Protein AF-A0A931ZU55-F1 (afdb_monomer_lite)

Structure (mmCIF, N/CA/C/O backbone):
data_AF-A0A931ZU55-F1
#
_entry.id   AF-A0A931ZU55-F1
#
loop_
_atom_site.group_PDB
_atom_site.id
_atom_site.type_symbol
_atom_site.label_atom_id
_atom_site.label_alt_id
_atom_site.label_comp_id
_atom_site.label_asym_id
_atom_site.label_entity_id
_atom_site.label_seq_id
_atom_site.pdbx_PDB_ins_code
_atom_site.Cartn_x
_atom_site.Cartn_y
_atom_site.Cartn_z
_atom_site.occupancy
_atom_site.B_iso_or_equiv
_atom_site.auth_seq_id
_atom_site.auth_comp_id
_atom_site.auth_asym_id
_atom_site.auth_atom_id
_atom_site.pdbx_PDB_model_num
ATOM 1 N N . MET A 1 1 ? 25.999 -5.449 -9.196 1.00 47.16 1 MET A N 1
ATOM 2 C CA . MET A 1 1 ? 24.962 -5.789 -10.193 1.00 47.16 1 MET A CA 1
ATOM 3 C C . MET A 1 1 ? 23.638 -5.281 -9.661 1.00 47.16 1 MET A C 1
ATOM 5 O O . MET A 1 1 ? 23.243 -5.727 -8.595 1.00 47.16 1 MET A O 1
ATOM 9 N N . SER A 1 2 ? 22.972 -4.349 -10.327 1.00 53.38 2 SER A N 1
ATOM 10 C CA . SER A 1 2 ? 21.609 -3.957 -9.942 1.00 53.38 2 SER A CA 1
ATOM 11 C C . SER A 1 2 ? 20.761 -3.811 -11.200 1.00 53.38 2 SER A C 1
ATOM 13 O O . SER A 1 2 ? 20.391 -2.719 -11.614 1.00 53.38 2 SER A O 1
ATOM 15 N N . GLY A 1 3 ? 20.517 -4.951 -11.845 1.00 78.69 3 GLY A N 1
ATOM 16 C CA . GLY A 1 3 ? 19.536 -5.097 -12.913 1.00 78.69 3 GLY A 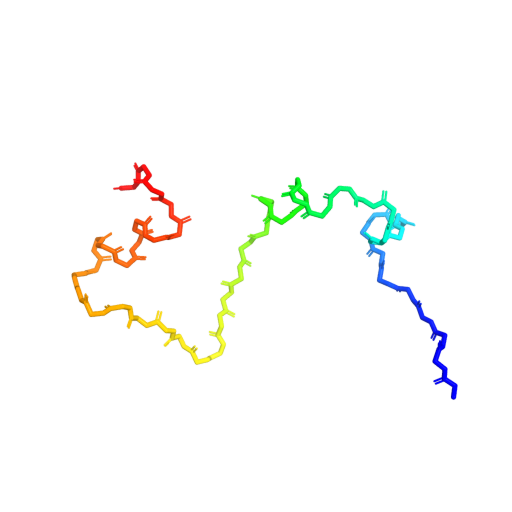CA 1
ATOM 17 C C . GLY A 1 3 ? 18.355 -5.911 -12.396 1.00 78.69 3 GLY A C 1
ATOM 18 O O . GLY A 1 3 ? 18.551 -6.919 -11.722 1.00 78.69 3 GLY A O 1
ATOM 19 N N . GLY A 1 4 ? 17.139 -5.459 -12.688 1.00 89.00 4 GLY A N 1
ATOM 20 C CA . GLY A 1 4 ? 15.903 -6.124 -12.292 1.00 89.00 4 GLY A CA 1
ATOM 21 C C . GLY A 1 4 ? 14.678 -5.300 -12.676 1.00 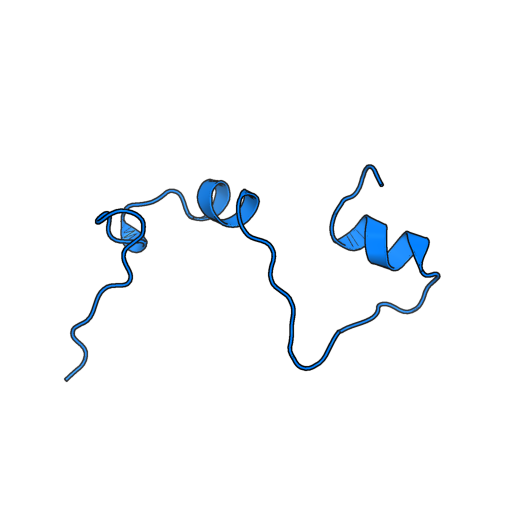89.00 4 GLY A C 1
ATOM 22 O O . GLY A 1 4 ? 14.776 -4.099 -12.942 1.00 89.00 4 GLY A O 1
ATOM 23 N N . ALA A 1 5 ? 13.526 -5.961 -12.731 1.00 92.44 5 ALA A N 1
ATOM 24 C CA . ALA A 1 5 ? 12.237 -5.328 -12.962 1.00 92.44 5 ALA A CA 1
ATOM 25 C C . ALA A 1 5 ? 11.160 -6.085 -12.185 1.00 92.44 5 ALA A C 1
ATOM 27 O O . ALA A 1 5 ? 11.135 -7.315 -12.201 1.00 92.44 5 ALA A O 1
ATOM 28 N N . ILE A 1 6 ? 10.263 -5.342 -11.541 1.00 92.56 6 ILE A N 1
ATOM 29 C CA . ILE A 1 6 ? 9.009 -5.886 -11.021 1.00 92.56 6 ILE A CA 1
ATOM 30 C C . ILE A 1 6 ? 7.982 -5.706 -12.128 1.00 92.56 6 ILE A C 1
ATOM 32 O O . ILE A 1 6 ? 7.868 -4.611 -12.681 1.00 92.56 6 ILE A O 1
ATOM 36 N N . ARG A 1 7 ? 7.271 -6.779 -12.471 1.00 94.44 7 ARG A N 1
ATOM 37 C CA . ARG A 1 7 ? 6.249 -6.755 -13.515 1.00 94.44 7 ARG A CA 1
ATOM 38 C C . ARG A 1 7 ? 4.904 -7.182 -12.958 1.00 94.44 7 ARG A C 1
ATOM 40 O O . ARG A 1 7 ? 4.840 -8.115 -12.165 1.00 94.44 7 ARG A O 1
ATOM 47 N N . VAL A 1 8 ? 3.862 -6.514 -13.424 1.00 92.44 8 VAL A N 1
ATOM 48 C CA . VAL A 1 8 ? 2.458 -6.845 -13.178 1.00 92.44 8 VAL A CA 1
ATOM 49 C C . VAL A 1 8 ? 1.869 -7.143 -14.547 1.00 92.44 8 VAL A C 1
ATOM 51 O O . VAL A 1 8 ? 1.980 -6.310 -15.442 1.00 92.44 8 VAL A O 1
ATOM 54 N N . ASP A 1 9 ? 1.372 -8.361 -14.754 1.00 91.44 9 ASP A N 1
ATOM 55 C CA . ASP A 1 9 ? 0.865 -8.823 -16.057 1.00 91.44 9 ASP A CA 1
ATOM 56 C C . ASP A 1 9 ? 1.840 -8.584 -17.227 1.00 91.44 9 ASP A C 1
ATOM 58 O O . ASP A 1 9 ? 1.468 -8.244 -18.346 1.00 91.44 9 ASP A O 1
ATOM 62 N N . GLY A 1 10 ? 3.140 -8.731 -16.956 1.00 93.19 10 GLY A N 1
ATOM 63 C CA . GLY A 1 10 ? 4.203 -8.516 -17.941 1.00 93.19 10 GLY A CA 1
ATOM 64 C C . GLY A 1 10 ? 4.594 -7.050 -18.168 1.00 93.19 10 GLY A C 1
ATOM 65 O O . GLY A 1 10 ? 5.631 -6.808 -18.790 1.00 93.19 10 GLY A O 1
ATOM 66 N N . VAL A 1 11 ? 3.856 -6.086 -17.614 1.00 93.25 11 VAL A N 1
ATOM 67 C CA . VAL A 1 11 ? 4.175 -4.653 -17.674 1.00 93.25 11 VAL A CA 1
ATOM 68 C C . VAL A 1 11 ? 5.112 -4.284 -16.532 1.00 93.25 11 VAL A C 1
ATOM 70 O O . VAL A 1 11 ? 4.867 -4.633 -15.380 1.00 93.25 11 VAL A O 1
ATOM 73 N N . ASP A 1 12 ? 6.203 -3.582 -16.835 1.00 94.44 12 ASP A N 1
ATOM 74 C CA . ASP A 1 12 ? 7.101 -3.061 -15.804 1.00 94.44 12 ASP A CA 1
ATOM 75 C C . ASP A 1 12 ? 6.348 -2.095 -14.887 1.00 94.44 12 ASP A C 1
ATOM 77 O O . ASP A 1 12 ? 5.703 -1.161 -15.358 1.00 94.44 12 ASP A O 1
ATOM 81 N N . LEU A 1 13 ? 6.459 -2.289 -13.574 1.00 93.38 13 LEU A N 1
ATOM 82 C CA . LEU A 1 13 ? 5.793 -1.458 -12.575 1.00 93.38 13 LEU A CA 1
ATOM 83 C C . LEU A 1 13 ? 6.150 0.032 -12.722 1.00 93.38 13 LEU A C 1
ATOM 85 O O . LEU A 1 13 ? 5.328 0.891 -12.416 1.00 93.38 13 LEU A O 1
ATOM 89 N N . ARG A 1 14 ? 7.341 0.352 -13.247 1.00 91.75 14 ARG A N 1
ATOM 90 C CA . ARG A 1 14 ? 7.777 1.731 -13.534 1.00 91.75 14 ARG A CA 1
ATOM 91 C C . ARG A 1 14 ? 7.022 2.387 -14.695 1.00 91.75 14 ARG A C 1
ATOM 93 O O . ARG A 1 14 ? 7.096 3.602 -14.835 1.00 91.75 14 ARG A O 1
ATOM 100 N N . ALA A 1 15 ? 6.335 1.602 -15.523 1.00 94.12 15 ALA A N 1
ATOM 101 C CA . ALA A 1 15 ? 5.513 2.080 -16.633 1.00 94.12 15 ALA A CA 1
ATOM 102 C C . ALA A 1 15 ? 4.029 2.254 -16.254 1.00 94.12 15 ALA A C 1
ATOM 104 O O . ALA A 1 15 ? 3.246 2.722 -17.077 1.00 94.12 15 ALA A O 1
ATOM 105 N N . LEU A 1 16 ? 3.633 1.879 -15.032 1.00 93.12 16 LEU A N 1
ATOM 106 C CA . LEU A 1 16 ? 2.260 2.009 -14.546 1.00 93.12 16 LEU A CA 1
ATOM 107 C C . LEU A 1 16 ? 2.033 3.352 -13.842 1.00 93.12 16 LEU A C 1
ATOM 109 O O . LEU A 1 16 ? 2.934 3.904 -13.207 1.00 93.12 16 LEU A O 1
ATOM 113 N N . ASP A 1 17 ? 0.784 3.822 -13.849 1.00 93.69 17 ASP A N 1
ATOM 114 C CA . ASP A 1 17 ? 0.328 4.794 -12.854 1.00 93.69 17 ASP A CA 1
ATOM 115 C C . ASP A 1 17 ? 0.298 4.107 -11.479 1.00 93.69 17 ASP A C 1
ATOM 117 O O . ASP A 1 17 ? -0.619 3.349 -11.144 1.00 93.69 17 ASP A O 1
ATOM 121 N N . LEU A 1 18 ? 1.319 4.384 -10.667 1.00 90.75 18 LEU A N 1
ATOM 122 C CA . LEU A 1 18 ? 1.462 3.809 -9.331 1.00 90.75 18 LEU A CA 1
ATOM 123 C C . LEU A 1 18 ? 0.312 4.189 -8.392 1.00 90.75 18 LEU A C 1
ATOM 125 O O . LEU A 1 18 ? -0.009 3.416 -7.489 1.00 90.75 18 LEU A O 1
ATOM 129 N N . GLY A 1 19 ? -0.29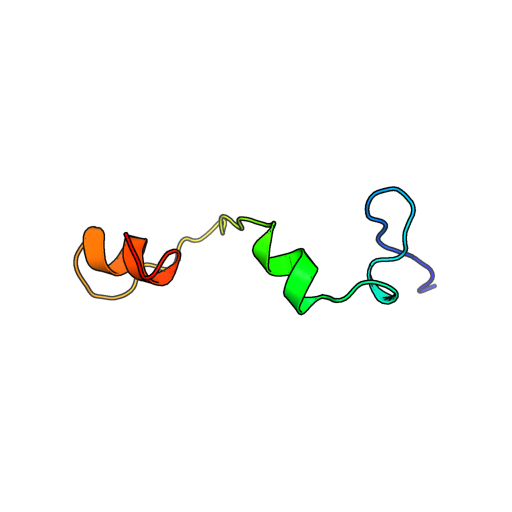8 5.362 -8.569 1.00 91.38 19 GLY A N 1
ATOM 130 C CA . GLY A 1 19 ? -1.426 5.805 -7.756 1.00 91.38 19 GLY A CA 1
ATOM 131 C C . GLY A 1 19 ? -2.674 4.984 -8.055 1.00 91.38 19 GLY A C 1
ATOM 132 O O . GLY A 1 19 ? -3.346 4.536 -7.127 1.00 91.38 19 GLY A O 1
ATOM 133 N N . HIS A 1 20 ? -2.962 4.748 -9.337 1.00 91.81 20 HIS A N 1
ATOM 134 C CA . HIS A 1 20 ? -4.046 3.857 -9.749 1.00 91.81 20 HIS A CA 1
ATOM 135 C C . HIS A 1 20 ? -3.806 2.418 -9.297 1.00 91.81 20 HIS A C 1
ATOM 137 O O . HIS A 1 20 ? -4.682 1.820 -8.675 1.00 91.81 20 HIS A O 1
ATOM 143 N N . TYR A 1 21 ? -2.606 1.896 -9.547 1.00 92.56 21 TYR A N 1
ATOM 144 C CA . TYR A 1 21 ? -2.253 0.524 -9.202 1.00 92.56 21 TYR A CA 1
ATOM 145 C C . TYR A 1 21 ? -2.368 0.250 -7.693 1.00 92.56 21 TYR A C 1
ATOM 147 O O . TYR A 1 21 ? -2.965 -0.741 -7.284 1.00 92.56 21 TYR A O 1
ATOM 155 N N . ARG A 1 22 ? -1.895 1.167 -6.836 1.00 92.00 22 ARG A N 1
ATOM 156 C CA . ARG A 1 22 ? -1.981 1.009 -5.372 1.00 92.00 22 ARG A CA 1
ATOM 157 C C . ARG A 1 22 ? -3.410 0.927 -4.839 1.00 92.00 22 ARG A C 1
ATOM 159 O O . ARG A 1 22 ? -3.614 0.260 -3.835 1.00 92.00 22 ARG A O 1
ATOM 166 N N . ARG A 1 23 ? -4.399 1.547 -5.498 1.00 89.62 23 ARG A N 1
ATOM 167 C CA . ARG A 1 23 ? -5.814 1.453 -5.081 1.00 89.62 23 ARG A CA 1
ATOM 168 C C . ARG A 1 23 ? -6.405 0.052 -5.256 1.00 89.62 23 ARG A C 1
ATOM 170 O O . ARG A 1 23 ? -7.459 -0.228 -4.702 1.00 89.62 23 ARG A O 1
ATOM 177 N N . GLN A 1 24 ? -5.741 -0.808 -6.024 1.00 89.56 24 GLN A N 1
ATOM 178 C CA . GLN A 1 24 ? -6.143 -2.196 -6.249 1.00 89.56 24 GLN A CA 1
ATOM 179 C C . GLN A 1 24 ? -5.472 -3.166 -5.261 1.00 89.56 24 GLN A C 1
ATOM 181 O O . GLN A 1 24 ? -5.761 -4.359 -5.286 1.00 89.56 24 GLN A O 1
ATOM 186 N N . LEU A 1 25 ? -4.568 -2.679 -4.402 1.00 89.06 25 LEU A N 1
ATOM 187 C CA . LEU A 1 25 ? -3.778 -3.502 -3.491 1.00 89.06 25 LEU A CA 1
ATOM 188 C C . LEU A 1 25 ? -4.201 -3.286 -2.035 1.00 89.06 25 LEU A C 1
ATOM 190 O O . LEU A 1 25 ? -4.284 -2.155 -1.565 1.00 89.06 25 LEU A O 1
ATOM 194 N N . GLY A 1 26 ? -4.370 -4.385 -1.299 1.00 87.50 26 GLY A N 1
ATOM 195 C CA . GLY A 1 26 ? -4.403 -4.386 0.163 1.00 87.50 26 GLY A CA 1
ATOM 196 C C . GLY A 1 26 ? -3.057 -4.851 0.717 1.00 87.50 26 GLY A C 1
ATOM 197 O O . GLY A 1 26 ? -2.552 -5.894 0.305 1.00 87.50 26 GLY A O 1
ATOM 198 N N . MET A 1 27 ? -2.467 -4.092 1.641 1.00 84.94 27 MET A N 1
ATOM 199 C CA . MET A 1 27 ? -1.233 -4.478 2.332 1.00 84.94 27 MET A CA 1
ATOM 200 C C . MET A 1 27 ? -1.547 -4.817 3.788 1.00 84.94 27 MET A C 1
ATOM 202 O O . MET A 1 27 ? -2.140 -4.009 4.496 1.00 84.94 27 MET A O 1
ATOM 206 N N . VAL A 1 28 ? -1.112 -5.992 4.242 1.00 83.62 28 VAL A N 1
ATOM 207 C CA . VAL A 1 28 ? -1.169 -6.391 5.653 1.00 83.62 28 VAL A CA 1
ATOM 208 C C . VAL A 1 28 ? 0.261 -6.414 6.179 1.00 83.62 28 VAL A C 1
ATOM 210 O O . VAL A 1 28 ? 1.098 -7.165 5.680 1.00 83.62 28 VAL A O 1
ATOM 213 N N . LEU A 1 29 ? 0.559 -5.541 7.139 1.00 83.75 29 LEU A N 1
ATOM 214 C CA . LEU A 1 29 ? 1.886 -5.441 7.747 1.00 83.75 29 LEU A CA 1
ATOM 215 C C . LEU A 1 29 ? 2.109 -6.597 8.732 1.00 83.75 29 LEU A C 1
ATOM 217 O O . LEU A 1 29 ? 1.163 -7.031 9.385 1.00 83.75 29 LEU A O 1
ATOM 221 N N . GLN A 1 30 ? 3.352 -7.082 8.849 1.00 82.38 30 GLN A N 1
ATOM 222 C CA . GLN A 1 30 ? 3.696 -8.111 9.842 1.00 82.38 30 GLN A CA 1
ATOM 223 C C . GLN A 1 30 ? 3.561 -7.592 11.278 1.00 82.38 30 GLN A C 1
ATOM 225 O O . GLN A 1 30 ? 3.018 -8.299 12.120 1.00 82.38 30 GLN A O 1
ATOM 230 N N . ASP A 1 31 ? 3.977 -6.346 11.517 1.00 83.81 31 ASP A N 1
ATOM 231 C CA . ASP A 1 31 ? 3.677 -5.604 12.739 1.00 83.81 31 ASP A CA 1
ATOM 232 C C . ASP A 1 31 ? 2.519 -4.637 12.449 1.00 83.81 31 ASP A C 1
ATOM 234 O O . ASP A 1 31 ? 2.718 -3.623 11.766 1.00 83.81 31 ASP A O 1
ATOM 238 N N . PRO A 1 32 ? 1.286 -4.943 12.890 1.00 72.94 32 PRO A N 1
ATOM 239 C CA . PRO A 1 32 ? 0.142 -4.087 12.624 1.00 72.94 32 PRO A CA 1
ATOM 240 C C . PRO A 1 32 ? 0.262 -2.781 13.414 1.00 72.94 32 PRO A C 1
ATOM 242 O O . PRO A 1 32 ? 0.479 -2.783 14.625 1.00 72.94 32 PRO A O 1
ATOM 245 N N . TYR A 1 33 ? 0.065 -1.655 12.731 1.00 73.50 33 TYR A N 1
ATOM 246 C CA . TYR A 1 33 ? -0.072 -0.359 13.383 1.00 73.50 33 TYR A CA 1
ATOM 247 C C . TYR A 1 33 ? -1.553 -0.080 13.628 1.00 73.50 33 TYR A C 1
ATOM 249 O O . TYR A 1 33 ? -2.317 0.104 12.682 1.00 73.50 33 TYR A O 1
ATOM 257 N N . LEU A 1 34 ? -1.952 -0.059 14.898 1.00 74.75 34 LEU A N 1
ATOM 258 C CA . LEU A 1 34 ? -3.272 0.405 15.305 1.00 74.75 34 LEU A CA 1
ATOM 259 C C . LEU A 1 34 ? -3.148 1.843 15.799 1.00 74.75 34 LEU A C 1
ATOM 261 O O . LEU A 1 34 ? -2.353 2.139 16.694 1.00 74.75 34 LEU A O 1
ATOM 265 N N . PHE A 1 35 ? -3.946 2.735 15.222 1.00 75.19 35 PHE A N 1
ATOM 266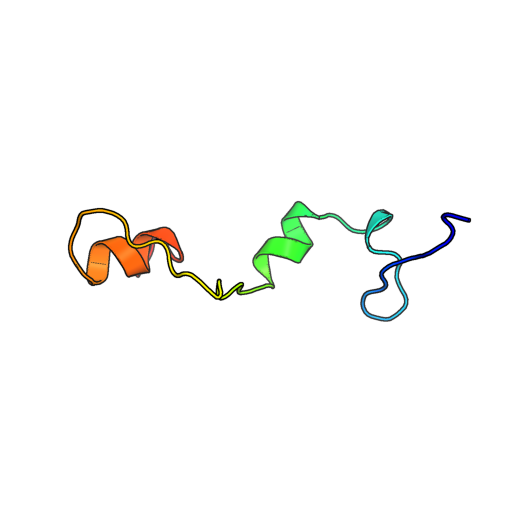 C CA . PHE A 1 35 ? -4.099 4.082 15.748 1.00 75.19 35 PHE A CA 1
ATOM 267 C C . PHE A 1 35 ? -4.838 4.012 17.080 1.00 75.19 35 PHE A C 1
ATOM 269 O O . PHE A 1 35 ? -5.703 3.157 17.293 1.00 75.19 35 PHE A O 1
ATOM 276 N N . HIS A 1 36 ? -4.506 4.938 17.977 1.00 79.88 36 HIS A N 1
ATOM 277 C CA . HIS A 1 36 ? -5.236 5.080 19.227 1.00 79.88 36 HIS A CA 1
ATOM 278 C C . HIS A 1 36 ? -6.685 5.471 18.909 1.00 79.88 36 HIS A C 1
ATOM 280 O O . HIS A 1 36 ? -6.928 6.530 18.335 1.00 79.88 36 HIS A O 1
ATOM 286 N N . GLY A 1 37 ? -7.625 4.585 19.229 1.00 81.25 37 GLY A N 1
ATOM 287 C CA . GLY A 1 37 ? -9.022 4.705 18.831 1.00 81.25 37 GLY A CA 1
ATOM 288 C C . GLY A 1 37 ? -9.746 3.363 18.901 1.00 81.25 37 GLY A C 1
ATOM 289 O O . GLY A 1 37 ? -9.203 2.343 19.325 1.00 81.25 37 GLY A O 1
ATOM 290 N N . THR A 1 38 ? -11.001 3.370 18.493 1.00 88.94 38 THR A N 1
ATOM 291 C CA . THR A 1 38 ? -11.887 2.213 18.394 1.00 88.94 38 THR A CA 1
ATOM 292 C C . THR A 1 38 ? -11.544 1.328 17.192 1.00 88.94 38 THR A C 1
ATOM 294 O O . THR A 1 38 ? -10.825 1.715 16.266 1.00 88.94 38 THR A O 1
ATOM 297 N N . VAL A 1 39 ? -12.111 0.118 17.174 1.00 84.25 39 VAL A N 1
ATOM 298 C CA . VAL A 1 39 ? -12.009 -0.800 16.027 1.00 84.25 39 VAL A CA 1
ATOM 299 C C . VAL A 1 39 ? -12.558 -0.152 14.752 1.00 84.25 39 VAL A C 1
ATOM 301 O O . VAL A 1 39 ? -11.923 -0.244 13.707 1.00 84.25 39 VAL A O 1
ATOM 304 N N . VAL A 1 40 ? -13.695 0.551 14.832 1.00 87.06 40 VAL A N 1
ATOM 305 C CA . VAL A 1 40 ? -14.305 1.202 13.659 1.00 87.06 40 VAL A CA 1
ATOM 306 C C . VAL A 1 40 ? -13.428 2.328 13.104 1.00 87.06 40 VAL A C 1
ATOM 308 O O . VAL A 1 40 ? -13.296 2.456 11.891 1.00 87.06 40 VAL A O 1
ATOM 311 N N . GLU A 1 41 ? -12.759 3.098 13.963 1.00 83.56 41 GLU A N 1
ATOM 312 C CA . GLU A 1 41 ? -11.832 4.153 13.530 1.00 83.56 41 GLU A CA 1
ATOM 313 C C . GLU A 1 41 ? -10.604 3.575 12.815 1.00 83.56 41 GLU A C 1
ATOM 315 O O . GLU A 1 41 ? -10.166 4.121 11.803 1.00 83.56 41 GLU A O 1
ATOM 320 N N . ASN A 1 42 ? -10.098 2.426 13.270 1.00 82.75 42 ASN A N 1
ATOM 321 C CA . ASN A 1 42 ? -9.001 1.730 12.597 1.00 82.75 42 ASN A CA 1
ATOM 322 C C . ASN A 1 42 ? -9.421 1.126 11.242 1.00 82.75 42 ASN A C 1
ATOM 324 O O . ASN A 1 42 ? -8.623 1.132 10.309 1.00 82.75 42 ASN A O 1
ATOM 328 N N . ILE A 1 43 ? -10.668 0.655 11.093 1.00 84.38 43 ILE A N 1
ATOM 329 C CA . ILE A 1 43 ? -11.194 0.191 9.794 1.00 84.38 43 ILE A CA 1
ATOM 330 C C . ILE A 1 43 ? -11.346 1.374 8.824 1.00 84.38 43 ILE A C 1
ATOM 332 O O . ILE A 1 43 ? -10.903 1.292 7.67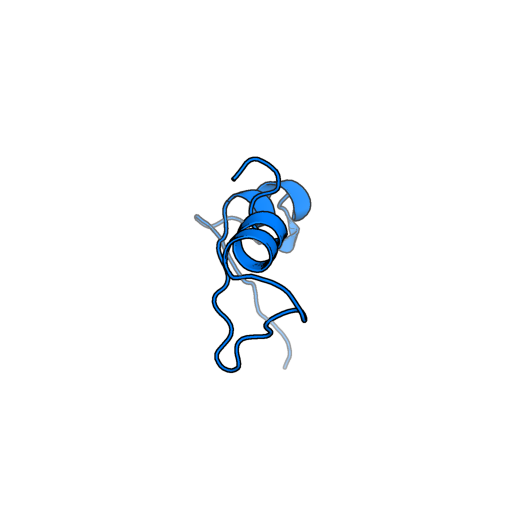5 1.00 84.38 43 ILE A O 1
ATOM 336 N N . ARG A 1 44 ? -11.899 2.500 9.297 1.00 86.31 44 ARG A N 1
ATOM 337 C CA . ARG A 1 44 ? -12.086 3.717 8.488 1.00 86.31 44 ARG A CA 1
ATOM 338 C C . ARG A 1 44 ? -10.792 4.321 7.970 1.00 86.31 44 ARG A C 1
ATOM 340 O O . ARG A 1 44 ? -10.792 4.926 6.903 1.00 86.31 44 ARG A O 1
ATOM 347 N N . TYR A 1 45 ? -9.683 4.130 8.682 1.00 81.12 45 TYR A N 1
ATOM 348 C CA . TYR A 1 45 ? -8.368 4.546 8.198 1.00 81.12 45 TYR A CA 1
ATOM 349 C C . TYR A 1 45 ? -8.027 3.932 6.826 1.00 81.12 45 TYR A C 1
ATOM 351 O O . TYR A 1 45 ? -7.474 4.617 5.967 1.00 81.12 45 TYR A O 1
ATOM 359 N N . GLY A 1 46 ? -8.372 2.658 6.605 1.00 78.88 46 GLY A N 1
ATOM 360 C CA . GLY A 1 46 ? -8.144 1.964 5.331 1.00 78.88 46 GLY A CA 1
ATOM 361 C C . GLY A 1 46 ? -9.279 2.120 4.313 1.00 78.88 46 GLY A C 1
ATOM 362 O O . GLY A 1 46 ? -9.041 2.013 3.111 1.00 78.88 46 GLY A O 1
ATOM 363 N N . LEU A 1 47 ? -10.502 2.379 4.781 1.00 80.31 47 LEU A N 1
ATOM 364 C CA . LEU A 1 47 ? -11.693 2.570 3.954 1.00 80.31 47 LEU A CA 1
ATOM 365 C C . LEU A 1 47 ? -12.583 3.658 4.584 1.00 80.31 47 LEU A C 1
ATOM 367 O O . LEU A 1 47 ? -13.403 3.334 5.438 1.00 80.31 47 LEU A O 1
ATOM 371 N N . PRO A 1 48 ? -12.450 4.936 4.177 1.00 80.12 48 PRO A N 1
ATOM 372 C CA . PRO A 1 48 ? -13.124 6.064 4.835 1.00 80.12 48 PRO A CA 1
ATOM 373 C C . PRO A 1 48 ? -14.650 5.945 4.949 1.00 80.12 48 PRO A C 1
ATOM 375 O O . PRO A 1 48 ? -15.232 6.485 5.884 1.00 80.12 48 PRO A O 1
ATOM 378 N N . GLU A 1 49 ? -15.276 5.210 4.028 1.00 81.62 49 GLU A N 1
ATOM 379 C CA . GLU A 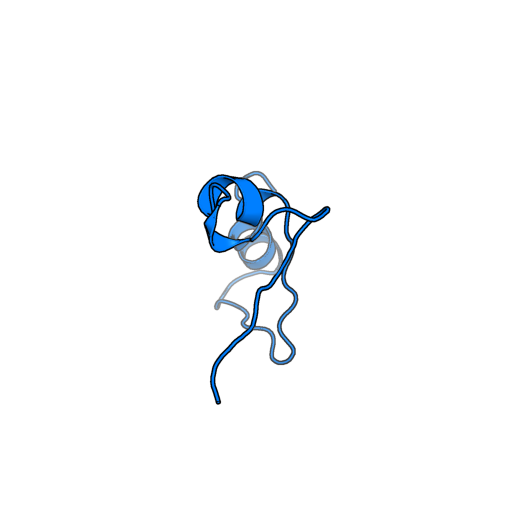1 49 ? -16.731 5.015 3.942 1.00 81.62 49 GLU A CA 1
ATOM 380 C C . GLU A 1 49 ? -17.257 3.806 4.750 1.00 81.62 49 GLU A C 1
ATOM 382 O O . GLU A 1 49 ? -18.421 3.432 4.602 1.00 81.62 49 GLU A O 1
ATOM 387 N N . ALA A 1 50 ? -16.406 3.151 5.549 1.00 74.00 50 ALA A N 1
ATOM 388 C CA . ALA A 1 50 ? -16.750 1.956 6.331 1.00 74.00 50 ALA A CA 1
ATOM 389 C C . ALA A 1 50 ? -17.525 2.225 7.637 1.00 74.00 50 ALA A C 1
ATOM 391 O O . ALA A 1 50 ? -17.415 3.325 8.240 1.00 74.00 50 ALA A O 1
#

Secondary structure (DSSP, 8-state):
------EETTEEGGGS-HHHHHTT-----SS----SS-HHHHHHHH-TT-

pLDDT: mean 84.84, std 9.41, range [47.16, 94.44]

Foldseek 3Di:
DDDDFDDDVNHGPVPDPVVVVVVVDDDDDPDDDDDPDDPVVRVCVVPVVD

Radius of gyration: 15.82 Å; chains: 1; bounding box: 42×15×37 Å

Sequence (50 aa):
MSGGAIRVDGVDLRALDLGHYRRQLGMVLQDPYLFHGTVVENIRYGLPEA